Protein AF-A0A958XYB0-F1 (afdb_monomer_lite)

Structure (mmCIF, N/CA/C/O backbone):
data_AF-A0A958XYB0-F1
#
_entry.id   AF-A0A958XYB0-F1
#
loop_
_atom_site.group_PDB
_atom_site.id
_atom_site.type_symbol
_atom_site.label_atom_id
_atom_site.label_alt_id
_atom_site.label_comp_id
_atom_site.label_asym_id
_atom_site.label_entity_id
_atom_site.label_seq_id
_atom_site.pdbx_PDB_ins_code
_atom_site.Cartn_x
_atom_site.Cartn_y
_atom_site.Cartn_z
_atom_site.occupancy
_atom_site.B_iso_or_equiv
_atom_site.auth_seq_id
_atom_site.auth_comp_id
_atom_site.auth_asym_id
_atom_site.auth_atom_id
_atom_site.pdbx_PDB_model_num
ATOM 1 N N . MET A 1 1 ? -5.281 5.105 -26.801 1.00 54.38 1 MET A N 1
ATOM 2 C CA . MET A 1 1 ? -4.943 4.149 -25.718 1.00 54.38 1 MET A CA 1
ATOM 3 C C . MET A 1 1 ? -4.594 4.875 -24.403 1.00 54.38 1 MET A C 1
ATOM 5 O O . MET A 1 1 ? -3.590 4.566 -23.783 1.00 54.38 1 MET A O 1
ATOM 9 N N . ILE A 1 2 ? -5.418 5.835 -23.948 1.00 59.00 2 ILE A N 1
ATOM 10 C CA . ILE A 1 2 ? -5.187 6.611 -22.698 1.00 59.00 2 ILE A CA 1
ATOM 11 C C . ILE A 1 2 ? -5.904 5.960 -21.496 1.00 59.00 2 ILE A C 1
ATOM 13 O O . ILE A 1 2 ? -5.608 6.243 -20.339 1.00 59.00 2 ILE A O 1
ATOM 17 N N . TRP A 1 3 ? -6.823 5.030 -21.772 1.00 60.31 3 TRP A N 1
ATOM 18 C CA . TRP A 1 3 ? -7.631 4.353 -20.761 1.00 60.31 3 TRP A CA 1
ATOM 19 C C . TRP A 1 3 ? -6.781 3.590 -19.749 1.00 60.31 3 TRP A C 1
ATOM 21 O O . TRP A 1 3 ? -7.026 3.721 -18.559 1.00 60.31 3 TRP A O 1
ATOM 31 N N . HIS A 1 4 ? -5.734 2.896 -20.205 1.00 75.69 4 HIS A N 1
ATOM 32 C CA . HIS A 1 4 ? -4.873 2.081 -19.350 1.00 75.69 4 HIS A CA 1
ATOM 33 C C . HIS A 1 4 ? -4.125 2.892 -18.268 1.00 75.69 4 HIS A C 1
ATOM 35 O O . HIS A 1 4 ? -4.303 2.600 -17.083 1.00 75.69 4 HIS A O 1
ATOM 41 N N . PRO A 1 5 ? -3.355 3.953 -18.601 1.00 80.94 5 PRO A N 1
ATOM 42 C CA . PRO A 1 5 ? -2.673 4.753 -17.581 1.00 80.94 5 PRO A CA 1
ATOM 43 C C . PRO A 1 5 ? -3.645 5.499 -16.659 1.00 80.94 5 PRO A C 1
ATOM 45 O O . PRO A 1 5 ? -3.384 5.591 -15.461 1.00 80.94 5 PRO A O 1
ATOM 48 N N . LEU A 1 6 ? -4.787 5.975 -17.173 1.00 86.94 6 LEU A N 1
ATOM 49 C CA . LEU A 1 6 ? -5.795 6.635 -16.341 1.00 86.94 6 LEU A CA 1
ATOM 50 C C . LEU A 1 6 ? -6.434 5.658 -15.345 1.00 86.94 6 LEU A C 1
ATOM 52 O O . LEU A 1 6 ? -6.573 5.996 -14.173 1.00 86.94 6 LEU A O 1
ATOM 56 N N . THR A 1 7 ? -6.777 4.437 -15.773 1.00 88.62 7 THR A N 1
ATOM 57 C CA . THR A 1 7 ? -7.304 3.407 -14.865 1.00 88.62 7 THR A CA 1
ATOM 58 C C . THR A 1 7 ? -6.295 3.014 -13.798 1.00 88.62 7 THR A C 1
ATOM 60 O O . THR A 1 7 ? -6.680 2.865 -12.641 1.00 88.62 7 THR A O 1
ATOM 63 N N . VAL A 1 8 ? -5.008 2.906 -14.146 1.00 87.69 8 VAL A N 1
ATOM 64 C CA . VAL A 1 8 ? -3.941 2.645 -13.170 1.00 87.69 8 VAL A CA 1
ATOM 65 C C . VAL A 1 8 ? -3.871 3.791 -12.160 1.00 87.69 8 VAL A C 1
ATOM 67 O O . VAL A 1 8 ? -3.947 3.541 -10.959 1.00 87.69 8 VAL A O 1
ATOM 70 N N . PHE A 1 9 ? -3.810 5.041 -12.627 1.00 90.56 9 PHE A N 1
ATOM 71 C CA . PHE A 1 9 ? -3.764 6.221 -11.761 1.00 90.56 9 PHE A CA 1
ATOM 72 C C . PHE A 1 9 ? -4.960 6.291 -10.804 1.00 90.56 9 PHE A C 1
ATOM 74 O O . PHE A 1 9 ? -4.775 6.418 -9.595 1.00 90.56 9 PHE A O 1
ATOM 81 N N . LEU A 1 10 ? -6.183 6.154 -11.325 1.00 93.56 10 LEU A N 1
ATOM 82 C CA . LEU A 1 10 ? -7.402 6.205 -10.518 1.00 93.56 10 LEU A CA 1
ATOM 83 C C . LEU A 1 10 ? -7.488 5.042 -9.523 1.00 93.56 10 LEU A C 1
ATOM 85 O O . LEU A 1 10 ? -7.932 5.248 -8.397 1.00 93.56 10 LEU A O 1
ATOM 89 N N . SER A 1 11 ? -7.031 3.845 -9.900 1.00 92.06 11 SER A N 1
ATOM 90 C CA . SER A 1 11 ? -7.030 2.680 -9.004 1.00 92.06 11 SER A CA 1
ATOM 91 C C . SER A 1 11 ? -6.051 2.859 -7.846 1.00 92.06 11 SER A C 1
ATOM 93 O O . SER A 1 11 ? -6.405 2.595 -6.698 1.00 92.06 11 SER A O 1
ATOM 95 N N . TRP A 1 12 ? -4.844 3.366 -8.118 1.00 94.19 12 TRP A N 1
ATOM 96 C CA . TRP A 1 12 ? -3.878 3.706 -7.071 1.00 94.19 12 TRP A CA 1
ATOM 97 C C . TRP A 1 12 ? -4.381 4.839 -6.177 1.00 94.19 12 TRP A C 1
ATOM 99 O O . TRP A 1 12 ? -4.271 4.743 -4.956 1.00 94.19 12 TRP A O 1
ATOM 109 N N . LEU A 1 13 ? -4.985 5.880 -6.758 1.00 95.38 13 LEU A N 1
ATOM 110 C CA . LEU A 1 13 ? -5.581 6.981 -6.002 1.00 95.38 13 LEU A CA 1
ATOM 111 C C . LEU A 1 13 ? -6.686 6.479 -5.065 1.00 95.38 13 LEU A C 1
ATOM 113 O O . LEU A 1 13 ? -6.684 6.813 -3.882 1.00 95.38 13 LEU A O 1
ATOM 117 N N . ALA A 1 14 ? -7.595 5.644 -5.573 1.00 94.06 14 ALA A N 1
ATOM 118 C CA . ALA A 1 14 ? -8.661 5.039 -4.783 1.00 94.06 14 ALA A CA 1
ATOM 119 C C . ALA A 1 14 ? -8.103 4.150 -3.662 1.00 94.06 14 ALA A C 1
ATOM 121 O O . ALA A 1 14 ? -8.564 4.241 -2.526 1.00 94.06 14 ALA A O 1
ATOM 122 N N . TYR A 1 15 ? -7.081 3.340 -3.956 1.00 94.56 15 TYR A N 1
ATOM 123 C CA . TYR A 1 15 ? -6.399 2.516 -2.961 1.00 94.56 15 TYR A CA 1
ATOM 124 C C . TYR A 1 15 ? -5.789 3.362 -1.834 1.00 94.56 15 TYR A C 1
ATOM 126 O O . TYR A 1 15 ? -6.083 3.118 -0.664 1.00 94.56 15 TYR A O 1
ATOM 134 N N . PHE A 1 16 ? -4.990 4.384 -2.159 1.00 93.31 16 PHE A N 1
ATOM 135 C CA . PHE A 1 16 ? -4.363 5.242 -1.148 1.00 93.31 16 PHE A CA 1
ATOM 136 C C . PHE A 1 16 ? -5.390 6.052 -0.352 1.00 93.31 16 PHE A C 1
ATOM 138 O O . PHE A 1 16 ? -5.243 6.195 0.864 1.00 93.31 16 PHE A O 1
ATOM 145 N N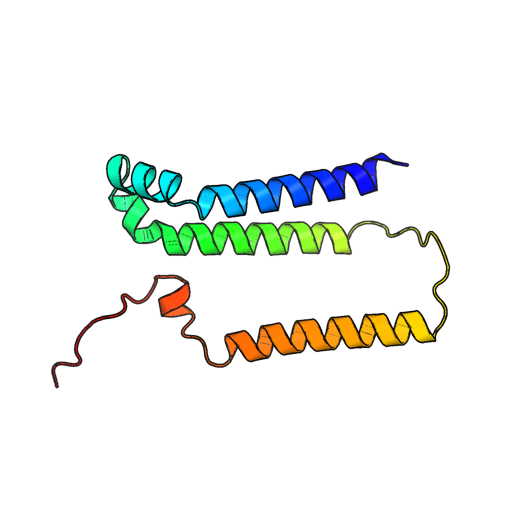 . ALA A 1 17 ? -6.448 6.537 -1.006 1.00 93.81 17 ALA A N 1
ATOM 146 C CA . ALA A 1 17 ? -7.546 7.222 -0.336 1.00 93.81 17 ALA A CA 1
ATOM 147 C C . ALA A 1 17 ? -8.261 6.294 0.656 1.00 93.81 17 ALA A C 1
ATOM 149 O O . ALA A 1 17 ? -8.454 6.668 1.812 1.00 93.81 17 ALA A O 1
ATOM 150 N N . LEU A 1 18 ? -8.595 5.067 0.240 1.00 92.50 18 LEU A N 1
ATOM 151 C CA . LEU A 1 18 ? -9.242 4.077 1.100 1.00 92.50 18 LEU A CA 1
ATOM 152 C C . LEU A 1 18 ? -8.340 3.671 2.271 1.00 92.50 18 LEU A C 1
ATOM 154 O O . LEU A 1 18 ? -8.798 3.616 3.411 1.00 92.50 18 LEU A O 1
ATOM 158 N N . HIS A 1 19 ? -7.055 3.433 2.009 1.00 91.62 19 HIS A N 1
ATOM 159 C CA . HIS A 1 19 ? -6.069 3.103 3.033 1.00 91.62 19 HIS A CA 1
ATOM 160 C C . HIS A 1 19 ? -5.950 4.217 4.081 1.00 91.62 19 HIS A C 1
ATOM 162 O O . HIS A 1 19 ? -6.052 3.957 5.278 1.00 91.62 19 HIS A O 1
ATOM 168 N N . SER A 1 20 ? -5.805 5.469 3.637 1.00 92.81 20 SER A N 1
ATOM 169 C CA . SER A 1 20 ? -5.724 6.633 4.524 1.00 92.81 20 SER A CA 1
ATOM 170 C C . SER A 1 20 ? -7.013 6.831 5.328 1.00 92.81 20 SER A C 1
ATOM 172 O O . SER A 1 20 ? -6.961 7.062 6.538 1.00 92.81 20 SER A O 1
ATOM 174 N N . LEU A 1 21 ? -8.174 6.657 4.689 1.00 92.00 21 LEU A N 1
ATOM 175 C CA . LEU A 1 21 ? -9.475 6.760 5.343 1.00 92.00 21 LEU A CA 1
ATOM 176 C C . LEU A 1 21 ? -9.643 5.700 6.440 1.00 92.00 21 LEU A C 1
ATOM 178 O O . LEU A 1 21 ? -10.028 6.037 7.557 1.00 92.00 21 LEU A O 1
ATOM 182 N N . LEU A 1 22 ? -9.309 4.436 6.163 1.00 89.12 22 LEU A N 1
ATOM 183 C CA . LEU A 1 22 ? -9.365 3.353 7.153 1.00 89.12 22 LEU A CA 1
ATOM 184 C C . LEU A 1 22 ? -8.314 3.520 8.264 1.00 89.12 22 LEU A C 1
ATOM 186 O O . LEU A 1 22 ? -8.530 3.111 9.408 1.00 89.12 22 LEU A O 1
ATOM 190 N N . ALA A 1 23 ? -7.175 4.142 7.967 1.00 89.75 23 ALA A N 1
ATOM 191 C CA . ALA A 1 23 ? -6.175 4.461 8.978 1.00 89.75 23 ALA A CA 1
ATOM 192 C C . ALA A 1 23 ? -6.626 5.598 9.916 1.00 89.75 23 ALA A C 1
ATOM 194 O O . ALA A 1 23 ? -6.190 5.639 11.077 1.00 89.75 23 ALA A O 1
ATOM 195 N N . ALA A 1 24 ? -7.504 6.489 9.439 1.00 91.00 24 ALA A N 1
ATOM 196 C CA . ALA A 1 24 ? -7.935 7.686 10.145 1.00 91.00 24 ALA A CA 1
ATOM 197 C C . ALA A 1 24 ? -8.634 7.375 11.479 1.00 91.00 24 ALA A C 1
ATOM 199 O O . ALA A 1 24 ? -9.474 6.480 11.604 1.00 91.00 24 ALA A O 1
ATOM 200 N N . GLY A 1 25 ? -8.332 8.190 12.494 1.00 87.06 25 GLY A N 1
ATOM 201 C CA . GLY A 1 25 ? -8.905 8.038 13.834 1.00 87.06 25 GLY A CA 1
ATOM 202 C C . GLY A 1 25 ? -10.432 8.177 13.874 1.00 87.06 25 GLY A C 1
ATOM 203 O O . GLY A 1 25 ? -11.073 7.566 14.724 1.00 87.06 25 GLY A O 1
ATOM 204 N N . ALA A 1 26 ? -11.026 8.932 12.945 1.00 87.94 26 ALA A N 1
ATOM 205 C CA . ALA A 1 26 ? -12.475 9.109 12.862 1.00 87.94 26 ALA A CA 1
ATOM 206 C C . ALA A 1 26 ? -13.207 7.792 12.548 1.00 87.94 26 ALA A C 1
ATOM 208 O O . ALA A 1 26 ? -14.192 7.470 13.210 1.00 87.94 26 ALA A O 1
ATOM 209 N N . VAL A 1 27 ? -12.692 7.000 11.601 1.00 88.12 27 VAL A N 1
ATOM 210 C CA . VAL A 1 27 ? -13.288 5.707 11.219 1.00 88.12 27 VAL A CA 1
ATOM 211 C C . VAL A 1 27 ? -13.117 4.679 12.336 1.00 88.12 27 VAL A C 1
ATOM 213 O O . VAL A 1 27 ? -14.054 3.944 12.649 1.00 88.12 27 VAL A O 1
ATOM 216 N N . LYS A 1 28 ? -11.965 4.693 13.018 1.00 87.62 28 LYS A N 1
ATOM 217 C CA . LYS A 1 28 ? -11.722 3.861 14.207 1.00 87.62 28 LYS A CA 1
ATOM 218 C C . LYS A 1 28 ? -12.726 4.156 15.323 1.00 87.62 28 LYS A C 1
ATOM 220 O O . LYS A 1 28 ? -13.406 3.238 15.765 1.00 87.62 28 LYS A O 1
ATOM 225 N N . LYS A 1 29 ? -12.885 5.429 15.705 1.00 89.00 29 LYS A N 1
ATOM 226 C CA . LYS A 1 29 ? -13.846 5.862 16.741 1.00 89.00 29 LYS A CA 1
ATOM 227 C C . LYS A 1 29 ? -15.294 5.554 16.359 1.00 89.00 29 LYS A C 1
ATOM 229 O O . LYS A 1 29 ? -16.095 5.161 17.203 1.00 89.00 29 LYS A O 1
ATOM 234 N N . TRP A 1 30 ? -15.644 5.727 15.085 1.00 90.69 30 TRP A N 1
ATOM 235 C CA . TRP A 1 30 ? -16.970 5.366 14.594 1.00 90.69 30 TRP A CA 1
ATOM 236 C C . TRP A 1 30 ? -17.215 3.854 14.700 1.00 90.69 30 TRP A C 1
ATOM 238 O O . TRP A 1 30 ? -18.282 3.444 15.155 1.00 90.69 30 TRP A O 1
ATOM 248 N N . THR A 1 31 ? -16.223 3.030 14.353 1.00 88.81 31 THR A N 1
ATOM 249 C CA . THR A 1 31 ? -16.330 1.565 14.443 1.00 88.81 31 THR A CA 1
ATOM 250 C C . THR A 1 31 ? -16.392 1.095 15.895 1.00 88.81 31 THR A C 1
ATOM 252 O O . THR A 1 31 ? -17.207 0.242 16.223 1.00 88.81 31 THR A O 1
ATOM 255 N N . GLU A 1 32 ? -15.601 1.698 16.782 1.00 90.19 32 GLU A N 1
ATOM 256 C CA . GLU A 1 32 ? -15.638 1.448 18.226 1.00 90.19 32 GLU A CA 1
ATOM 257 C C . GLU A 1 32 ? -17.034 1.696 18.816 1.00 90.19 32 GLU A C 1
ATOM 259 O O . GLU A 1 32 ? -17.554 0.861 19.553 1.00 90.19 32 GLU A O 1
ATOM 264 N N . LYS A 1 33 ? -17.679 2.806 18.431 1.00 90.25 33 LYS A N 1
ATOM 265 C CA . LYS A 1 33 ? -19.006 3.185 18.934 1.00 90.25 33 LYS A CA 1
ATOM 266 C C . LYS A 1 33 ? -20.144 2.320 18.380 1.00 90.25 33 LYS A C 1
ATOM 268 O O . LYS A 1 33 ? -21.082 2.024 19.113 1.00 90.25 33 LYS A O 1
ATOM 273 N N . ASN A 1 34 ? -20.106 1.970 17.093 1.00 91.38 34 ASN A N 1
ATOM 274 C CA . ASN A 1 34 ? -21.236 1.315 16.414 1.00 91.38 34 ASN A CA 1
ATOM 275 C C . ASN A 1 34 ? -21.088 -0.211 16.306 1.00 91.38 34 ASN A C 1
ATOM 277 O O . ASN A 1 34 ? -22.085 -0.909 16.150 1.00 91.38 34 ASN A O 1
ATOM 281 N N . ALA A 1 35 ? -19.864 -0.738 16.377 1.00 87.12 35 ALA A N 1
ATOM 282 C CA . ALA A 1 35 ? -19.570 -2.158 16.212 1.00 87.12 35 ALA A CA 1
ATOM 283 C C . ALA A 1 35 ? -18.372 -2.586 17.091 1.00 87.12 35 ALA A C 1
ATOM 285 O O . ALA A 1 35 ? -17.312 -2.944 16.569 1.00 87.12 35 ALA A O 1
ATOM 286 N N . PRO A 1 36 ? -18.520 -2.603 18.430 1.00 85.00 36 PRO A N 1
ATOM 287 C CA . PRO A 1 36 ? -17.418 -2.882 19.360 1.00 85.00 36 PRO A CA 1
ATOM 288 C C . PRO A 1 36 ? -16.807 -4.282 19.179 1.00 85.00 36 PRO A C 1
ATOM 290 O O . PRO A 1 36 ? -15.601 -4.464 19.341 1.00 85.00 36 PRO A O 1
ATOM 293 N N . VAL A 1 37 ? -17.609 -5.269 18.761 1.00 84.69 37 VAL A N 1
ATOM 294 C CA .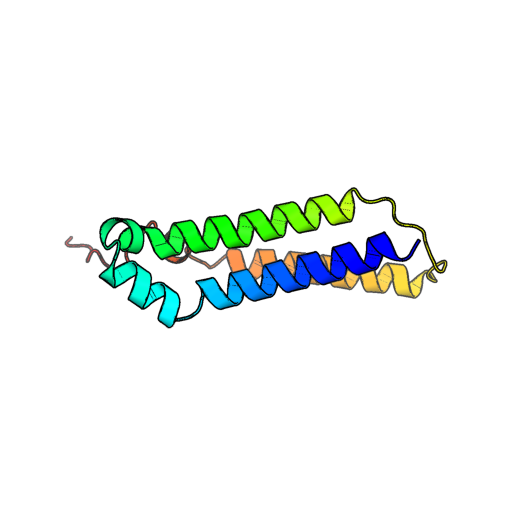 VAL A 1 37 ? -17.116 -6.616 18.413 1.00 84.69 37 VAL A CA 1
ATOM 295 C C . VAL A 1 37 ? -16.180 -6.564 17.201 1.00 84.69 37 VAL A C 1
ATOM 297 O O . VAL A 1 37 ? -15.149 -7.230 17.187 1.00 84.69 37 VAL A O 1
ATOM 300 N N . LEU A 1 38 ? -16.506 -5.741 16.201 1.00 82.69 38 LEU A N 1
ATOM 301 C CA . LEU A 1 38 ? -15.689 -5.568 15.000 1.00 82.69 38 LEU A CA 1
ATOM 302 C C . LEU A 1 38 ? -14.429 -4.745 15.295 1.00 82.69 38 LEU A C 1
ATOM 304 O O . LEU A 1 38 ? -13.371 -5.013 14.731 1.00 82.69 38 LEU A O 1
ATOM 308 N N . TYR A 1 39 ? -14.520 -3.792 16.228 1.00 86.00 39 TYR A N 1
ATOM 309 C CA . TYR A 1 39 ? -13.388 -2.985 16.674 1.00 86.00 39 TYR A CA 1
ATOM 310 C C . TYR A 1 39 ? -12.241 -3.835 17.244 1.00 86.00 39 TYR A C 1
ATOM 312 O O . TYR A 1 39 ? -11.078 -3.565 16.943 1.00 86.00 39 TYR A O 1
ATOM 320 N N . ARG A 1 40 ? -12.555 -4.927 17.961 1.00 82.88 40 ARG A N 1
ATOM 321 C CA . ARG A 1 40 ? -11.559 -5.900 18.454 1.00 82.88 40 ARG A CA 1
ATOM 322 C C . ARG A 1 40 ? -10.660 -6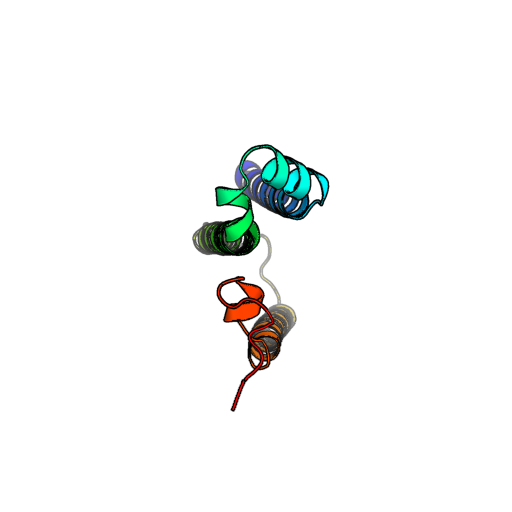.446 17.341 1.00 82.88 40 ARG A C 1
ATOM 324 O O . ARG A 1 40 ? -9.472 -6.645 17.562 1.00 82.88 40 ARG A O 1
ATOM 331 N N . TYR A 1 41 ? -11.219 -6.665 16.152 1.00 85.25 41 TYR A N 1
ATOM 332 C CA . TYR A 1 41 ? -10.503 -7.207 14.994 1.00 85.25 41 TYR A 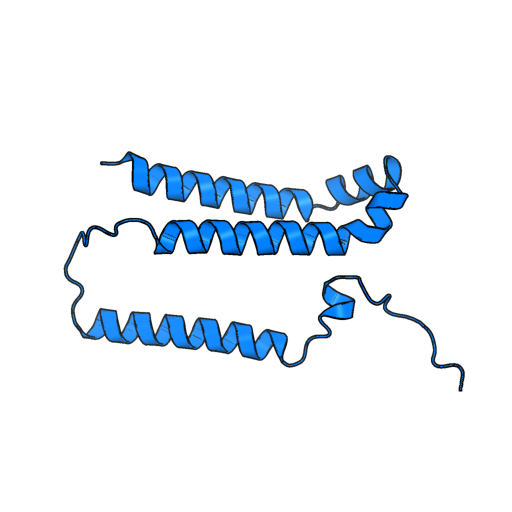CA 1
ATOM 333 C C . TYR A 1 41 ? -10.128 -6.133 13.967 1.00 85.25 41 TYR A C 1
ATOM 335 O O . TYR A 1 41 ? -9.619 -6.461 12.897 1.00 85.25 41 TYR A O 1
ATOM 343 N N . TYR A 1 42 ? -10.339 -4.848 14.272 1.00 88.12 42 TYR A N 1
ATOM 344 C CA . TYR A 1 42 ? -10.164 -3.762 13.308 1.00 88.12 42 TYR A CA 1
ATOM 345 C C . TYR A 1 42 ? -8.749 -3.705 12.735 1.00 88.12 42 TYR A C 1
ATOM 347 O O . TYR A 1 42 ? -8.594 -3.542 11.531 1.00 88.12 42 TYR A O 1
ATOM 355 N N . ARG A 1 43 ? -7.713 -3.863 13.576 1.00 85.44 43 ARG A N 1
ATOM 356 C CA . ARG A 1 43 ? -6.307 -3.853 13.124 1.00 85.44 43 ARG A CA 1
ATOM 357 C C . ARG A 1 43 ? -6.020 -4.987 12.141 1.00 85.44 43 ARG A C 1
ATOM 359 O O . ARG A 1 43 ? -5.423 -4.738 11.097 1.00 85.44 43 ARG A O 1
ATOM 366 N N . LEU A 1 44 ? -6.505 -6.190 12.444 1.00 86.75 44 LEU A N 1
ATOM 367 C CA . LEU A 1 44 ? -6.356 -7.356 11.578 1.00 86.75 44 LEU A CA 1
ATOM 368 C C . LEU A 1 44 ? -7.072 -7.139 10.243 1.00 86.75 44 LEU A C 1
ATOM 370 O O . LEU A 1 44 ? -6.461 -7.282 9.189 1.00 86.75 44 LEU A O 1
ATOM 374 N N . ILE A 1 45 ? -8.346 -6.739 10.287 1.00 88.38 45 ILE A N 1
ATOM 375 C CA . ILE A 1 45 ? -9.164 -6.489 9.092 1.00 88.38 45 ILE A CA 1
ATOM 376 C C . ILE A 1 45 ? -8.525 -5.397 8.234 1.00 88.38 45 ILE A C 1
ATOM 378 O O . ILE A 1 45 ? -8.360 -5.583 7.032 1.00 88.38 45 ILE A O 1
ATOM 382 N N . TYR A 1 46 ? -8.117 -4.286 8.847 1.00 90.25 46 TYR A N 1
ATOM 383 C CA . TYR A 1 46 ? -7.433 -3.192 8.166 1.00 90.25 46 TYR A CA 1
ATOM 384 C C . TYR A 1 46 ? -6.172 -3.674 7.445 1.00 90.25 46 TYR A C 1
ATOM 386 O O . TYR A 1 46 ? -6.029 -3.425 6.251 1.00 90.25 46 TYR A O 1
ATOM 394 N N . ASN A 1 47 ? -5.287 -4.394 8.140 1.00 89.81 47 ASN A N 1
ATOM 395 C CA . ASN A 1 47 ? -4.037 -4.872 7.555 1.00 89.81 47 ASN A CA 1
ATOM 396 C C . ASN A 1 47 ? -4.281 -5.880 6.425 1.00 89.81 47 ASN A C 1
ATOM 398 O O . ASN A 1 47 ? -3.618 -5.802 5.391 1.00 89.81 47 ASN A O 1
ATOM 402 N N . VAL A 1 48 ? -5.250 -6.788 6.583 1.00 90.19 48 VAL A N 1
ATOM 403 C CA . VAL A 1 48 ? -5.632 -7.762 5.547 1.00 90.19 48 VAL A CA 1
ATOM 404 C C . VAL A 1 48 ? -6.208 -7.058 4.320 1.00 90.19 48 VAL A C 1
ATOM 406 O O . VAL A 1 48 ? -5.796 -7.356 3.203 1.00 90.19 48 VAL A O 1
ATOM 409 N N . VAL A 1 49 ? -7.113 -6.094 4.507 1.00 91.75 49 VAL A N 1
ATOM 410 C CA . VAL A 1 49 ? -7.710 -5.326 3.404 1.00 91.75 49 VAL A CA 1
ATOM 411 C C . VAL A 1 49 ? -6.650 -4.486 2.697 1.00 91.75 49 VAL A C 1
ATOM 413 O O . VAL A 1 49 ? -6.548 -4.542 1.475 1.00 91.75 49 VAL A O 1
ATOM 416 N N . ALA A 1 50 ? -5.826 -3.747 3.441 1.00 92.12 50 ALA A N 1
ATOM 417 C CA . ALA A 1 50 ? -4.769 -2.916 2.873 1.00 92.12 50 ALA A CA 1
ATOM 418 C C . ALA A 1 50 ? -3.754 -3.750 2.080 1.00 92.12 50 ALA A C 1
ATOM 420 O O . ALA A 1 50 ? -3.502 -3.475 0.909 1.00 92.12 50 ALA A O 1
ATOM 421 N N . THR A 1 51 ? -3.216 -4.806 2.690 1.00 90.94 51 THR A N 1
ATOM 422 C CA . THR A 1 51 ? -2.206 -5.662 2.052 1.00 90.94 51 THR A CA 1
ATOM 423 C C . THR A 1 51 ? -2.804 -6.445 0.886 1.00 90.94 51 THR A C 1
ATOM 425 O O . THR A 1 51 ? -2.189 -6.542 -0.172 1.00 90.94 51 THR A O 1
ATOM 428 N N . GLY A 1 52 ? -4.026 -6.961 1.037 1.00 93.56 52 GLY A N 1
ATOM 429 C CA . GLY A 1 52 ? -4.728 -7.690 -0.017 1.00 93.56 52 GLY A CA 1
ATOM 430 C C . GLY A 1 52 ? -4.999 -6.821 -1.243 1.00 93.56 52 GLY A C 1
ATOM 431 O O . GLY A 1 52 ? -4.709 -7.240 -2.363 1.00 93.56 52 GLY A O 1
ATOM 432 N N . LEU A 1 53 ? -5.478 -5.589 -1.043 1.00 92.94 53 LEU A N 1
ATOM 433 C CA . LEU A 1 53 ? -5.681 -4.632 -2.133 1.00 92.94 53 LEU A CA 1
ATOM 434 C C . LEU A 1 53 ? -4.360 -4.230 -2.797 1.00 92.94 53 LEU A C 1
ATOM 436 O O . LEU A 1 53 ? -4.309 -4.144 -4.022 1.00 92.94 53 LEU A O 1
ATOM 440 N N . LEU A 1 54 ? -3.291 -4.041 -2.017 1.00 92.81 54 LEU A N 1
ATOM 441 C CA . LEU A 1 54 ? -1.962 -3.740 -2.550 1.00 92.81 54 LEU A CA 1
ATOM 442 C C . LEU A 1 54 ? -1.441 -4.869 -3.448 1.00 92.81 54 LEU A C 1
ATOM 444 O O . LEU A 1 54 ? -0.982 -4.611 -4.562 1.00 92.81 54 LEU A O 1
ATOM 448 N N . ILE A 1 55 ? -1.529 -6.119 -2.980 1.00 93.06 55 ILE A N 1
ATOM 449 C CA . ILE A 1 55 ? -1.104 -7.305 -3.736 1.00 93.06 55 ILE A CA 1
ATOM 450 C C . ILE A 1 55 ? -1.949 -7.449 -5.000 1.00 93.06 55 ILE A C 1
ATOM 452 O O . ILE A 1 55 ? -1.396 -7.597 -6.087 1.00 93.06 55 ILE A O 1
ATOM 456 N N . TRP A 1 56 ? -3.275 -7.370 -4.874 1.00 92.44 56 TRP A N 1
ATOM 457 C CA . TRP A 1 56 ? -4.196 -7.468 -6.004 1.00 92.44 56 TRP A CA 1
ATOM 458 C C . TRP A 1 56 ? -3.885 -6.430 -7.086 1.00 92.44 56 TRP A C 1
ATOM 460 O O . TRP A 1 56 ? -3.715 -6.788 -8.252 1.00 92.44 56 TRP A O 1
ATOM 470 N N . LEU A 1 57 ? -3.744 -5.157 -6.700 1.00 92.31 57 LEU A N 1
ATOM 471 C CA . LEU A 1 57 ? -3.459 -4.066 -7.629 1.00 92.31 57 LEU A CA 1
ATOM 472 C C . LEU A 1 57 ? -2.086 -4.228 -8.299 1.00 92.31 57 LEU A C 1
ATOM 474 O O . LEU A 1 57 ? -1.952 -4.001 -9.501 1.00 92.31 57 LEU A O 1
ATOM 478 N N . SER A 1 58 ? -1.082 -4.682 -7.545 1.00 89.88 58 SER A N 1
ATOM 479 C CA . SER A 1 58 ? 0.264 -4.949 -8.067 1.00 89.88 58 SER A CA 1
ATOM 480 C C . SER A 1 58 ? 0.272 -6.114 -9.062 1.00 89.88 58 SER A C 1
ATOM 482 O O . SER A 1 58 ? 0.857 -6.002 -10.138 1.00 89.88 58 SER A O 1
ATOM 484 N N . LEU A 1 59 ? -0.416 -7.218 -8.751 1.00 90.50 59 LEU A N 1
ATOM 485 C CA . LEU A 1 59 ? -0.543 -8.370 -9.650 1.00 90.50 59 LEU A CA 1
ATOM 486 C C . LEU A 1 59 ? -1.292 -8.009 -10.932 1.00 90.50 59 LEU A C 1
ATOM 488 O O . LEU A 1 59 ? -0.909 -8.457 -12.013 1.00 90.50 59 LEU A O 1
ATOM 492 N N . TRP A 1 60 ? -2.341 -7.194 -10.818 1.00 89.62 60 TRP A N 1
ATOM 493 C CA . TRP A 1 60 ? -3.066 -6.681 -11.973 1.00 89.62 60 TRP A CA 1
ATOM 494 C C . TRP A 1 60 ? -2.154 -5.842 -12.879 1.00 89.62 60 TRP A C 1
ATOM 496 O O . TRP A 1 60 ? -2.138 -6.050 -14.091 1.00 89.62 60 TRP A O 1
ATOM 506 N N . LEU A 1 61 ? -1.316 -4.978 -12.295 1.00 85.94 61 LEU A N 1
ATOM 507 C CA . LEU A 1 61 ? -0.372 -4.148 -13.044 1.00 85.94 61 LEU A CA 1
ATOM 508 C C . LEU A 1 61 ? 0.707 -4.975 -13.766 1.00 85.94 61 LEU A C 1
ATOM 510 O O . LEU A 1 61 ? 1.012 -4.703 -14.925 1.00 85.94 61 LEU A O 1
ATOM 514 N N . VAL A 1 62 ? 1.258 -6.006 -13.120 1.00 84.81 62 VAL A N 1
ATOM 515 C CA . VAL A 1 62 ? 2.287 -6.878 -13.724 1.00 84.81 62 VAL A CA 1
ATOM 516 C C . VAL A 1 62 ? 1.727 -7.723 -14.873 1.00 84.81 62 VAL A C 1
ATOM 518 O O . VAL A 1 62 ? 2.445 -8.006 -15.825 1.00 84.81 62 VAL A O 1
ATOM 521 N N . ARG A 1 63 ? 0.451 -8.121 -14.803 1.00 84.00 63 ARG A N 1
ATOM 522 C CA . ARG A 1 63 ? -0.218 -8.898 -15.863 1.00 84.00 63 ARG A CA 1
ATOM 523 C C . ARG A 1 63 ? -0.670 -8.056 -17.052 1.00 84.00 63 ARG A C 1
ATOM 525 O O . ARG A 1 63 ? -1.007 -8.625 -18.087 1.00 84.00 63 ARG A O 1
ATOM 532 N N . SER A 1 64 ? -0.736 -6.738 -16.897 1.00 77.31 64 SER A N 1
ATOM 533 C CA . SER A 1 64 ? -1.132 -5.859 -17.990 1.00 77.31 64 SER A CA 1
ATOM 534 C C . SER A 1 64 ? -0.070 -5.819 -19.089 1.00 77.31 64 SER A C 1
ATOM 536 O O . SER A 1 64 ? 1.128 -5.821 -18.803 1.00 77.31 64 SER A O 1
ATOM 538 N N . GLU A 1 65 ? -0.504 -5.783 -20.350 1.00 73.56 65 GLU A N 1
ATOM 539 C CA . GLU A 1 65 ? 0.415 -5.654 -21.480 1.00 73.56 65 GLU A CA 1
ATOM 540 C C . GLU A 1 65 ? 1.139 -4.307 -21.410 1.00 73.56 65 GLU A C 1
ATOM 542 O O . GLU A 1 65 ? 0.545 -3.234 -21.552 1.00 73.56 65 GLU A O 1
ATOM 547 N N . GLN A 1 66 ? 2.447 -4.367 -21.178 1.00 71.00 66 GLN A N 1
ATOM 548 C CA . GLN A 1 66 ? 3.287 -3.183 -21.137 1.00 71.00 66 GLN A CA 1
ATOM 549 C C . GLN A 1 66 ? 3.784 -2.882 -22.545 1.00 71.00 66 GLN A C 1
ATOM 551 O O . GLN A 1 66 ? 4.662 -3.563 -23.075 1.00 71.00 66 GLN A O 1
ATOM 556 N N . VAL A 1 67 ? 3.234 -1.836 -23.156 1.00 75.44 67 VAL A N 1
ATOM 557 C CA . VAL A 1 67 ? 3.807 -1.273 -24.378 1.00 75.44 67 VAL A CA 1
ATOM 558 C C . VAL A 1 67 ? 5.012 -0.429 -23.974 1.00 75.44 67 VAL A C 1
ATOM 560 O O . VAL A 1 67 ? 4.864 0.591 -23.297 1.00 75.44 67 VAL A O 1
ATOM 563 N N . LEU A 1 68 ? 6.210 -0.851 -24.379 1.00 75.75 68 LEU A N 1
ATOM 564 C CA . LEU A 1 68 ? 7.419 -0.041 -24.242 1.00 75.75 68 LEU A CA 1
ATOM 565 C C . LEU A 1 68 ? 7.249 1.241 -25.064 1.00 75.75 68 LEU A C 1
ATOM 567 O O . LEU A 1 68 ? 7.269 1.211 -26.291 1.00 75.75 68 LEU A O 1
ATOM 571 N N . LEU A 1 69 ? 7.065 2.369 -24.375 1.00 77.94 69 LEU A N 1
ATOM 572 C CA . LE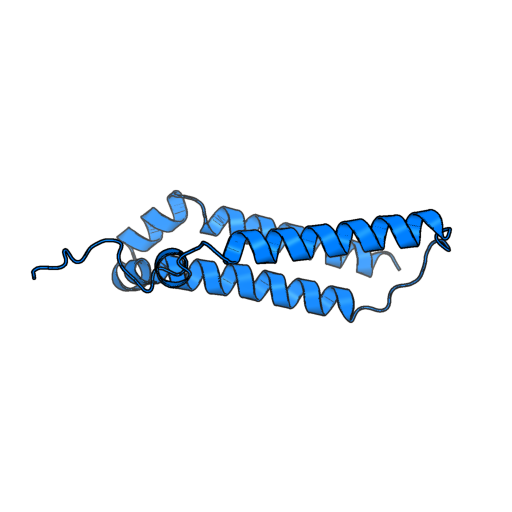U A 1 69 ? 6.986 3.689 -25.011 1.00 77.94 69 LEU A CA 1
ATOM 573 C C . LEU A 1 69 ? 8.352 4.140 -25.548 1.00 77.94 69 LEU A C 1
ATOM 575 O O . LEU A 1 69 ? 8.421 4.846 -26.549 1.00 77.94 69 LEU A O 1
ATOM 579 N N . PHE A 1 70 ? 9.429 3.713 -24.887 1.00 83.31 70 PHE A N 1
ATOM 580 C CA . PHE A 1 70 ? 10.818 3.985 -25.245 1.00 83.31 70 PHE A CA 1
ATOM 581 C C . PHE A 1 70 ? 11.655 2.760 -24.902 1.00 83.31 70 PHE A C 1
ATOM 583 O O . PHE A 1 70 ? 11.383 2.121 -23.888 1.00 83.31 70 PHE A O 1
ATOM 590 N N . ASP A 1 71 ? 12.676 2.450 -25.700 1.00 86.44 71 ASP A N 1
ATOM 591 C CA . ASP A 1 71 ? 13.635 1.399 -25.362 1.00 86.44 71 ASP A CA 1
ATOM 592 C C . ASP A 1 71 ? 14.667 1.941 -24.353 1.00 86.44 71 ASP A C 1
ATOM 594 O O . ASP A 1 71 ? 15.460 2.823 -24.704 1.00 86.44 71 ASP A O 1
ATOM 598 N N . PRO A 1 72 ? 14.649 1.500 -23.079 1.00 86.94 72 PRO A N 1
ATOM 599 C CA . PRO A 1 72 ? 15.526 2.065 -22.070 1.00 86.94 72 PRO A CA 1
ATOM 600 C C . PRO A 1 72 ? 16.974 1.598 -22.290 1.00 86.94 72 PRO A C 1
ATOM 602 O O . PRO A 1 72 ? 17.212 0.390 -22.430 1.00 86.94 72 PRO A O 1
ATOM 605 N N . PRO A 1 73 ? 17.962 2.514 -22.239 1.00 93.81 73 PRO A N 1
ATOM 606 C CA . PRO A 1 73 ? 19.371 2.158 -22.358 1.00 93.81 73 PRO A CA 1
ATOM 607 C C . PRO A 1 73 ? 19.808 1.240 -21.208 1.00 93.81 73 PRO A C 1
ATOM 609 O O . PRO A 1 73 ? 19.236 1.270 -20.114 1.00 93.81 73 PRO A O 1
ATOM 612 N N . LEU A 1 74 ? 20.860 0.445 -21.432 1.00 93.62 74 LEU A N 1
ATOM 613 C CA . LEU A 1 74 ? 21.317 -0.584 -20.487 1.00 93.62 74 LEU A CA 1
ATOM 614 C C . LEU A 1 74 ? 21.534 -0.049 -19.062 1.00 93.62 74 LEU A C 1
ATOM 616 O O . LEU A 1 74 ? 21.128 -0.700 -18.103 1.00 93.62 74 LEU A O 1
ATOM 620 N N . TRP A 1 75 ? 22.112 1.147 -18.911 1.00 95.69 75 TRP A N 1
ATOM 621 C CA . TRP A 1 75 ? 22.359 1.742 -17.593 1.00 95.69 75 TRP A CA 1
ATOM 622 C C . TRP A 1 75 ? 21.063 1.963 -16.799 1.00 95.69 75 TRP A C 1
ATOM 624 O O . TRP A 1 75 ? 21.038 1.720 -15.596 1.00 95.69 75 TRP A O 1
ATOM 634 N N . LEU A 1 76 ? 19.971 2.352 -17.468 1.00 94.00 76 LEU A N 1
ATOM 635 C CA . LEU A 1 76 ? 18.675 2.588 -16.831 1.00 94.00 76 LEU A CA 1
ATOM 636 C C . LEU A 1 76 ? 18.012 1.264 -16.429 1.00 94.00 76 LEU A C 1
ATOM 638 O O . LEU A 1 76 ? 17.386 1.176 -15.372 1.00 94.00 76 LEU A O 1
ATOM 642 N N . ARG A 1 77 ? 18.200 0.206 -17.228 1.00 90.19 77 ARG A N 1
ATOM 643 C CA . ARG A 1 77 ? 17.757 -1.159 -16.889 1.00 90.19 77 ARG A CA 1
ATOM 644 C C . ARG A 1 77 ? 18.498 -1.702 -15.663 1.00 90.19 77 ARG A C 1
ATOM 646 O O . ARG A 1 77 ? 17.871 -2.228 -14.751 1.00 90.19 77 ARG A O 1
ATOM 653 N N . VAL A 1 78 ? 19.820 -1.526 -15.606 1.00 95.38 78 VAL A N 1
ATOM 654 C CA . VAL A 1 78 ? 20.637 -1.937 -14.451 1.00 95.38 78 VAL A CA 1
ATOM 655 C C . VAL A 1 78 ? 20.259 -1.133 -13.206 1.00 95.38 78 VAL A C 1
ATOM 657 O O . VAL A 1 78 ? 20.044 -1.711 -12.143 1.00 95.38 78 VAL A O 1
ATOM 660 N N . PHE A 1 79 ? 20.115 0.187 -13.339 1.00 96.00 79 PHE A N 1
ATOM 661 C CA . PHE A 1 79 ? 19.746 1.066 -12.231 1.00 96.00 79 PHE A CA 1
ATOM 662 C C . PHE A 1 79 ? 18.354 0.746 -11.666 1.00 96.00 79 PHE A C 1
ATOM 664 O O . PHE A 1 79 ? 18.196 0.605 -10.454 1.00 96.00 79 PHE A O 1
ATOM 671 N N . SER A 1 80 ? 17.350 0.569 -12.531 1.00 92.06 80 SER A N 1
ATOM 672 C CA . SER A 1 80 ? 15.997 0.180 -12.107 1.00 92.06 80 SER A CA 1
ATOM 673 C C . SER A 1 80 ? 15.967 -1.204 -11.453 1.00 92.06 80 SER A C 1
ATOM 675 O O . SER A 1 80 ? 15.311 -1.373 -10.425 1.00 92.06 80 SER A O 1
ATOM 677 N N . GLY A 1 81 ? 16.736 -2.168 -11.971 1.00 93.25 81 GLY A N 1
ATOM 678 C CA . GLY A 1 81 ? 16.910 -3.478 -11.342 1.00 93.25 81 GLY A CA 1
ATOM 679 C C . GLY A 1 81 ? 17.530 -3.389 -9.943 1.00 93.25 81 GLY A C 1
ATOM 680 O O . GLY A 1 81 ? 17.021 -3.999 -9.003 1.00 93.25 81 GLY A O 1
ATOM 681 N N . ALA A 1 82 ? 18.578 -2.577 -9.774 1.00 95.94 82 ALA A N 1
ATOM 682 C CA . ALA A 1 82 ? 19.214 -2.347 -8.476 1.00 95.94 82 ALA A CA 1
ATOM 683 C C . ALA A 1 82 ? 18.262 -1.675 -7.469 1.00 95.94 82 ALA A C 1
ATOM 685 O O . ALA A 1 82 ? 18.213 -2.069 -6.301 1.00 95.94 82 ALA A O 1
ATOM 686 N N . MET A 1 83 ? 17.461 -0.703 -7.916 1.00 96.44 83 MET A N 1
ATOM 687 C CA . MET A 1 83 ? 16.429 -0.061 -7.093 1.00 96.44 83 MET A CA 1
ATOM 688 C C . MET A 1 83 ? 15.357 -1.059 -6.646 1.00 96.44 83 MET A C 1
ATOM 690 O O . MET A 1 83 ? 15.019 -1.099 -5.463 1.00 96.44 83 MET A O 1
ATOM 694 N N . ALA A 1 84 ? 14.865 -1.903 -7.557 1.00 92.44 84 ALA A N 1
ATOM 695 C CA . ALA A 1 84 ? 13.885 -2.936 -7.232 1.00 92.44 84 ALA A CA 1
ATOM 696 C C . ALA A 1 84 ? 14.441 -3.948 -6.216 1.00 92.44 84 ALA A C 1
ATOM 698 O O . ALA A 1 84 ? 13.780 -4.249 -5.222 1.00 92.44 84 ALA A O 1
ATOM 699 N N . ALA A 1 85 ? 15.677 -4.417 -6.415 1.00 94.56 85 ALA A N 1
ATOM 700 C CA . ALA A 1 85 ? 16.344 -5.329 -5.488 1.00 94.56 85 ALA A CA 1
ATOM 701 C C . ALA A 1 85 ? 16.526 -4.705 -4.095 1.00 94.56 85 ALA A C 1
ATOM 703 O O . ALA A 1 85 ? 16.235 -5.347 -3.088 1.00 94.56 85 ALA A O 1
ATOM 704 N N . THR A 1 86 ? 16.936 -3.436 -4.037 1.00 95.94 86 THR A N 1
ATOM 705 C CA . THR A 1 86 ? 17.086 -2.699 -2.773 1.00 95.94 86 THR A CA 1
ATOM 706 C C . THR A 1 86 ? 15.743 -2.531 -2.066 1.00 95.94 86 THR A C 1
ATOM 708 O O . THR A 1 86 ? 15.658 -2.739 -0.861 1.00 95.94 86 THR A O 1
ATOM 711 N N . GLY A 1 87 ? 14.677 -2.204 -2.802 1.00 91.56 87 GLY A N 1
ATOM 712 C CA . GLY A 1 87 ? 13.329 -2.093 -2.244 1.00 91.56 87 GLY A CA 1
ATOM 713 C C . GLY A 1 87 ? 12.836 -3.411 -1.645 1.00 91.56 87 GLY A C 1
ATOM 714 O O . GLY A 1 87 ? 12.355 -3.431 -0.515 1.00 91.56 87 GLY A O 1
ATOM 715 N N . LEU A 1 88 ? 13.023 -4.526 -2.358 1.00 91.44 88 LEU A N 1
ATOM 716 C CA . LEU A 1 88 ? 12.685 -5.861 -1.851 1.00 91.44 88 LEU A CA 1
ATOM 717 C C . LEU A 1 88 ? 13.516 -6.235 -0.619 1.00 91.44 88 LEU A C 1
ATOM 719 O O . LEU A 1 88 ? 12.977 -6.782 0.343 1.00 91.44 88 LEU A O 1
ATOM 723 N N . TRP A 1 89 ? 14.809 -5.905 -0.627 1.00 94.94 89 TRP A N 1
ATOM 724 C CA . TRP A 1 89 ? 15.682 -6.116 0.522 1.00 94.94 89 TRP A CA 1
ATOM 725 C C . TRP A 1 89 ? 15.227 -5.303 1.739 1.00 94.94 89 TRP A C 1
ATOM 727 O O . TRP A 1 89 ? 15.134 -5.862 2.825 1.00 94.94 89 TRP A O 1
ATOM 737 N N . LEU A 1 90 ? 14.870 -4.025 1.566 1.00 92.88 90 LEU A N 1
ATOM 738 C CA . LEU A 1 90 ? 14.351 -3.178 2.646 1.00 92.88 90 LEU A CA 1
ATOM 739 C C . LEU A 1 90 ? 13.046 -3.723 3.229 1.00 92.88 90 LEU A C 1
ATOM 741 O O . LEU A 1 90 ? 12.899 -3.761 4.449 1.00 92.88 90 LEU A O 1
ATOM 745 N N . VAL A 1 91 ? 12.121 -4.184 2.380 1.00 88.38 91 VAL A N 1
ATOM 746 C CA . VAL A 1 91 ? 10.890 -4.845 2.838 1.00 88.38 91 VAL A CA 1
ATOM 747 C C . VAL A 1 91 ? 11.237 -6.080 3.672 1.00 88.38 91 VAL A C 1
ATOM 749 O O . VAL A 1 91 ? 10.782 -6.185 4.808 1.00 88.38 91 VAL A O 1
ATOM 752 N N . GLY A 1 92 ? 12.099 -6.971 3.173 1.00 88.31 92 GLY A N 1
ATOM 753 C CA . GLY A 1 92 ? 12.536 -8.153 3.923 1.00 88.31 92 GLY A CA 1
ATOM 754 C C . GLY A 1 92 ? 13.217 -7.809 5.254 1.00 88.31 92 GLY A C 1
ATOM 755 O O . GLY A 1 92 ? 12.870 -8.371 6.291 1.00 88.31 92 GLY A O 1
ATOM 756 N N . ALA A 1 93 ? 14.132 -6.839 5.246 1.00 89.31 93 ALA A N 1
ATOM 757 C CA . ALA A 1 93 ? 14.842 -6.381 6.436 1.00 89.31 93 ALA A CA 1
ATOM 758 C C . ALA A 1 93 ? 13.887 -5.777 7.480 1.00 89.31 93 ALA A C 1
ATOM 760 O O . ALA A 1 93 ? 14.025 -6.061 8.668 1.00 89.31 93 ALA A O 1
ATOM 761 N N . SER A 1 94 ? 12.886 -5.002 7.045 1.00 85.69 94 SER A N 1
ATOM 762 C CA . SER A 1 94 ? 11.874 -4.421 7.939 1.00 85.69 94 SER A CA 1
ATOM 763 C C . SER A 1 94 ? 10.984 -5.464 8.615 1.00 85.69 94 SER A C 1
ATOM 765 O O . SER A 1 94 ? 10.517 -5.229 9.725 1.00 85.69 94 SER A O 1
ATOM 767 N N . LEU A 1 95 ? 10.779 -6.622 7.980 1.00 84.25 95 LEU A N 1
ATOM 768 C CA . LEU A 1 95 ? 9.972 -7.711 8.528 1.00 84.25 95 LEU A CA 1
ATOM 769 C C . LEU A 1 95 ? 10.778 -8.638 9.449 1.00 84.25 95 LEU A C 1
ATOM 771 O O . LEU A 1 95 ? 10.202 -9.232 10.354 1.00 84.25 95 LEU A O 1
ATOM 775 N N . TYR A 1 96 ? 12.097 -8.755 9.249 1.00 81.88 96 TYR A N 1
ATOM 776 C CA . TYR A 1 96 ? 12.953 -9.712 9.965 1.00 81.88 96 TYR A CA 1
ATOM 777 C C . TYR A 1 96 ? 12.935 -9.544 11.495 1.00 81.88 96 TYR A C 1
ATOM 779 O O . TYR A 1 96 ? 13.018 -10.529 12.223 1.00 81.88 96 TYR A O 1
ATOM 787 N N . GLY A 1 97 ? 12.818 -8.311 11.989 1.00 75.56 97 GLY A N 1
ATOM 788 C CA . GLY A 1 97 ? 12.784 -8.007 13.424 1.00 75.56 97 GLY A CA 1
ATOM 789 C C . GLY A 1 97 ? 11.400 -7.663 13.975 1.00 75.56 97 GLY A C 1
ATOM 790 O O . GLY A 1 97 ? 11.317 -7.165 15.094 1.00 75.56 97 GLY A O 1
ATOM 791 N N . TYR A 1 98 ? 10.331 -7.843 13.195 1.00 78.44 98 TYR A N 1
ATOM 792 C CA . TYR A 1 98 ? 9.004 -7.322 13.529 1.00 78.44 98 TYR A CA 1
ATOM 793 C C . TYR A 1 98 ? 8.064 -8.438 14.002 1.00 78.44 98 TYR A C 1
ATOM 795 O O . TYR A 1 98 ? 7.893 -9.439 13.303 1.00 78.44 98 TYR A O 1
ATOM 803 N N . ASP A 1 99 ? 7.407 -8.272 15.159 1.00 81.06 99 ASP A N 1
ATOM 804 C CA . ASP A 1 99 ? 6.356 -9.202 15.594 1.00 81.06 99 ASP A CA 1
ATOM 805 C C . ASP A 1 99 ? 5.105 -8.992 14.725 1.00 81.06 99 ASP A C 1
ATOM 807 O O . ASP A 1 99 ? 4.266 -8.117 14.952 1.00 81.06 99 ASP A O 1
ATOM 811 N N . LEU A 1 100 ? 4.992 -9.813 13.681 1.00 77.25 100 LEU A N 1
ATOM 812 C CA . LEU A 1 100 ? 3.846 -9.834 12.773 1.00 77.25 100 LEU A CA 1
ATOM 813 C C . LEU A 1 100 ? 2.530 -10.126 13.505 1.00 77.25 100 LEU A C 1
ATOM 815 O O . LEU A 1 100 ? 1.482 -9.650 13.076 1.00 77.25 100 LEU A O 1
ATOM 819 N N . GLY A 1 101 ? 2.561 -10.883 14.603 1.00 76.12 101 GLY A N 1
ATOM 820 C CA . GLY A 1 101 ? 1.386 -11.181 15.414 1.00 76.12 101 GLY A CA 1
ATOM 821 C C . GLY A 1 101 ? 0.885 -9.954 16.169 1.00 76.12 101 GLY A C 1
ATOM 822 O O . GLY A 1 101 ? -0.322 -9.706 16.190 1.00 76.12 101 GLY A O 1
ATOM 823 N N . GLU A 1 102 ? 1.789 -9.157 16.734 1.00 77.94 102 GLU A N 1
ATOM 824 C CA . GLU A 1 102 ? 1.458 -7.866 17.348 1.00 77.94 102 GLU A CA 1
ATOM 825 C C . GLU A 1 102 ? 0.995 -6.848 16.291 1.00 77.94 102 GLU A C 1
ATOM 827 O O . GLU A 1 102 ? -0.034 -6.187 16.457 1.00 77.94 102 GLU A O 1
ATOM 832 N N . PHE A 1 103 ? 1.689 -6.782 15.150 1.00 77.19 103 PHE A N 1
ATOM 833 C CA . PHE A 1 103 ? 1.343 -5.897 14.036 1.00 77.19 103 PHE A CA 1
ATOM 834 C C . PHE A 1 103 ? -0.056 -6.168 13.479 1.00 77.19 103 PHE A C 1
ATOM 836 O O . PHE A 1 103 ? -0.853 -5.248 13.283 1.00 77.19 103 PHE A O 1
ATOM 843 N N . LEU A 1 104 ? -0.371 -7.444 13.241 1.00 77.44 104 LEU A N 1
ATOM 844 C CA . LEU A 1 104 ? -1.678 -7.892 12.769 1.00 77.44 104 LEU A CA 1
ATOM 845 C C . LEU A 1 104 ? -2.756 -7.797 13.860 1.00 77.44 104 LEU A C 1
ATOM 847 O O . LEU A 1 104 ? -3.937 -7.920 13.548 1.00 77.44 104 LEU A O 1
ATOM 851 N N . GLY A 1 105 ? -2.384 -7.543 15.119 1.00 72.75 105 GLY A N 1
ATOM 852 C CA . GLY A 1 105 ? -3.310 -7.487 16.251 1.00 72.75 105 GLY A CA 1
ATOM 853 C C . GLY A 1 105 ? -3.838 -8.860 16.678 1.00 72.75 105 GLY A C 1
ATOM 854 O O . GLY A 1 105 ? -4.912 -8.942 17.267 1.00 72.75 105 GLY A O 1
ATOM 855 N N . ILE A 1 106 ? -3.107 -9.932 16.354 1.00 77.44 106 ILE A N 1
ATOM 856 C CA . ILE A 1 106 ? -3.391 -11.311 16.775 1.00 77.44 106 ILE A CA 1
ATOM 857 C C . ILE A 1 106 ? -2.904 -11.531 18.216 1.00 77.44 106 ILE A C 1
ATOM 859 O O . ILE A 1 106 ? -3.584 -12.201 18.993 1.00 77.44 106 ILE A O 1
ATOM 863 N N . ARG A 1 107 ? -1.763 -10.935 18.595 1.00 70.88 107 ARG A N 1
ATOM 864 C CA . ARG A 1 107 ? -1.295 -10.847 19.988 1.00 70.88 107 ARG A CA 1
ATOM 865 C C . ARG A 1 107 ? -1.604 -9.467 20.562 1.00 70.88 107 ARG A C 1
ATOM 867 O O . ARG A 1 107 ? -1.252 -8.450 19.969 1.00 70.88 107 ARG A O 1
ATOM 874 N N . SER A 1 108 ? -2.248 -9.437 21.726 1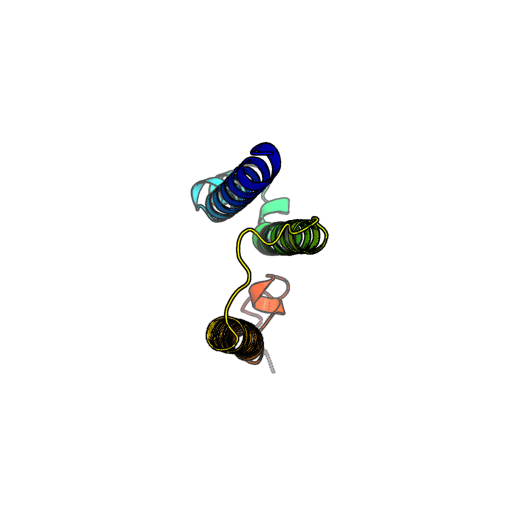.00 60.19 108 SER A N 1
ATOM 875 C CA . SER A 1 108 ? -2.328 -8.231 22.556 1.00 60.19 108 SER A CA 1
ATOM 876 C C . SER A 1 108 ? -0.985 -8.020 23.249 1.00 60.19 108 SER A C 1
ATOM 878 O O . SER A 1 108 ? -0.422 -8.978 23.769 1.00 60.19 108 SER A O 1
ATOM 880 N N . ALA A 1 109 ? -0.502 -6.778 23.294 1.00 58.81 109 ALA A N 1
ATOM 881 C CA . ALA A 1 109 ? 0.818 -6.398 23.810 1.00 58.81 109 ALA A CA 1
ATOM 882 C C . ALA A 1 109 ? 1.069 -6.672 25.314 1.00 58.81 109 ALA A C 1
ATOM 884 O O . ALA A 1 109 ? 2.085 -6.240 25.843 1.00 58.81 109 ALA A O 1
ATOM 885 N N . THR A 1 110 ? 0.189 -7.385 26.020 1.00 58.97 110 THR A N 1
ATOM 886 C CA . THR A 1 110 ? 0.382 -7.778 27.421 1.00 58.97 110 THR A CA 1
ATOM 887 C C . THR A 1 110 ? -0.441 -9.023 27.766 1.00 58.97 110 THR A C 1
ATOM 889 O O . THR A 1 110 ? -1.660 -8.969 27.918 1.00 58.97 110 THR A O 1
ATOM 892 N N . ALA A 1 111 ? 0.236 -10.144 27.975 1.00 46.47 111 ALA A N 1
ATOM 893 C CA . ALA A 1 111 ? 0.026 -10.909 29.195 1.00 46.47 111 ALA A CA 1
ATOM 894 C C . ALA A 1 111 ? 1.369 -10.829 29.938 1.00 46.47 111 ALA A C 1
ATOM 896 O O . ALA A 1 111 ? 2.391 -11.107 29.307 1.00 46.47 111 ALA A O 1
ATOM 897 N N . PRO A 1 112 ? 1.417 -10.360 31.196 1.00 53.12 112 PRO A N 1
ATOM 898 C CA . PRO A 1 112 ? 2.588 -10.590 32.029 1.00 53.12 112 PRO A CA 1
ATOM 899 C C . PRO A 1 112 ? 2.847 -12.100 32.048 1.00 53.12 112 PRO A C 1
ATOM 901 O O . PRO A 1 112 ? 1.906 -12.870 32.246 1.00 53.12 112 PRO A O 1
ATOM 904 N N . ASP A 1 113 ? 4.088 -12.517 31.803 1.00 57.00 113 ASP A N 1
ATOM 905 C CA . ASP A 1 113 ? 4.530 -13.848 32.211 1.00 57.00 113 ASP A CA 1
ATOM 906 C C . ASP A 1 113 ? 4.500 -13.857 33.743 1.00 57.00 113 ASP A C 1
ATOM 908 O O . ASP A 1 113 ? 5.426 -13.396 34.409 1.00 57.00 113 ASP A O 1
ATOM 912 N N . ASP A 1 114 ? 3.391 -14.328 34.303 1.00 51.62 114 ASP A N 1
ATOM 913 C CA . ASP A 1 114 ? 3.325 -14.770 35.687 1.00 51.62 114 ASP A CA 1
ATOM 914 C C . ASP A 1 114 ? 3.938 -16.181 35.765 1.00 51.62 114 ASP A C 1
ATOM 916 O O . ASP A 1 114 ? 3.197 -17.155 35.887 1.00 51.62 114 ASP A O 1
ATOM 920 N N . THR A 1 115 ? 5.271 -16.294 35.671 1.00 43.75 115 THR A N 1
ATOM 921 C CA . THR A 1 115 ? 6.096 -17.357 36.298 1.00 43.75 115 THR A CA 1
ATOM 922 C C . THR A 1 115 ? 7.549 -16.926 36.424 1.00 43.75 115 THR A C 1
ATOM 924 O O . THR A 1 115 ? 8.161 -16.646 35.369 1.00 43.75 115 THR A O 1
#

Radius of gyration: 19.64 Å; chains: 1; bounding box: 44×26×62 Å

Secondary structure (DSSP, 8-state):
--HHHHHHHHHHHHHHHHHHHHHSHHHHHHHHHH-HHHHHTHHHHHHHHHHHHHHHHHHHHHHS----SS---HHHHHHHHHHHHHHHHHHHHHHHT--HHHHTTSS-S------

Sequence (115 aa):
MIWHPLTVFLSWLAYFALHSLLAAGAVKKWTEKNAPVLYRYYRLIYNVVATGLLIWLSLWLVRSEQVLLFDPPLWLRVFSGAMAATGLWLVGASLYGYDLGEFLGIRSATAPDDT

pLDDT: mean 84.54, std 11.52, range [43.75, 96.44]

Foldseek 3Di:
DVVVVVVLVVLVVVLVVVLVVLVDPVVLVVCCVPPVVVNLQSLLVSVCVSVVSVVVSVVVVVPDDDDDPDDDDPVVVVVVVVVVVVVVVVVVVVVPPDDVCVNSSVDDPDDPPPD